Protein AF-A0A090F1S6-F1 (afdb_monomer_lite)

Structure (mmCIF, N/CA/C/O backbone):
data_AF-A0A090F1S6-F1
#
_entry.id   AF-A0A090F1S6-F1
#
loop_
_atom_site.group_PDB
_atom_site.id
_atom_site.type_symbol
_atom_site.label_atom_id
_atom_site.label_alt_id
_atom_site.label_comp_id
_atom_site.label_asym_id
_atom_site.label_entity_id
_atom_site.label_seq_id
_atom_site.pdbx_PDB_ins_code
_atom_site.Cartn_x
_atom_site.Cartn_y
_atom_site.Cartn_z
_atom_site.occupancy
_atom_site.B_iso_or_equiv
_atom_site.auth_seq_id
_atom_site.auth_comp_id
_atom_site.auth_asym_id
_atom_site.auth_atom_id
_atom_site.pdbx_PDB_model_num
ATOM 1 N N . MET A 1 1 ? 8.917 12.655 14.959 1.00 32.78 1 MET A N 1
ATOM 2 C CA . MET A 1 1 ? 7.574 12.071 14.743 1.00 32.78 1 MET A CA 1
ATOM 3 C C . MET A 1 1 ? 7.377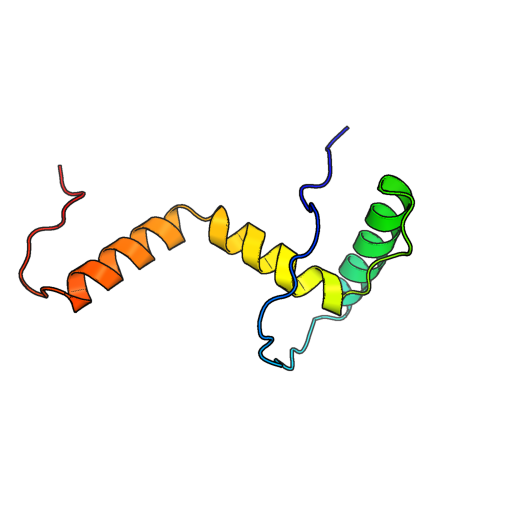 11.894 13.246 1.00 32.78 1 MET A C 1
ATOM 5 O O . MET A 1 1 ? 7.560 12.861 12.517 1.00 32.78 1 MET A O 1
ATOM 9 N N . ALA A 1 2 ? 7.154 10.665 12.778 1.00 48.66 2 ALA A N 1
ATOM 10 C CA . ALA A 1 2 ? 7.080 10.356 11.350 1.00 48.66 2 ALA A CA 1
ATOM 11 C C . ALA A 1 2 ? 5.643 10.556 10.851 1.00 48.66 2 ALA A C 1
ATOM 13 O O . ALA A 1 2 ? 4.734 9.874 11.304 1.00 48.66 2 ALA A O 1
ATOM 14 N N . LYS A 1 3 ? 5.446 11.510 9.939 1.00 64.44 3 LYS A N 1
ATOM 15 C CA . LYS A 1 3 ? 4.148 11.818 9.327 1.00 64.44 3 LYS A CA 1
ATOM 16 C C . LYS A 1 3 ? 3.740 10.691 8.370 1.00 64.44 3 LYS A C 1
ATOM 18 O O . LYS A 1 3 ? 4.532 10.328 7.492 1.00 64.44 3 LYS A O 1
ATOM 23 N N . LEU A 1 4 ? 2.530 10.147 8.524 1.00 70.69 4 LEU A N 1
ATOM 24 C CA . LEU A 1 4 ? 1.986 9.140 7.608 1.00 70.69 4 LEU A CA 1
ATOM 25 C C . LEU A 1 4 ? 1.841 9.723 6.189 1.00 70.69 4 LEU A C 1
ATOM 27 O O . LEU A 1 4 ? 1.483 10.885 6.003 1.00 70.69 4 LEU A O 1
ATOM 31 N N . LYS A 1 5 ? 2.189 8.918 5.175 1.00 67.75 5 LYS A N 1
ATOM 32 C CA . LYS A 1 5 ? 2.359 9.358 3.773 1.00 67.75 5 LYS A CA 1
ATOM 33 C C . LYS A 1 5 ? 1.086 9.283 2.917 1.00 67.75 5 LYS A C 1
ATOM 35 O O . LYS A 1 5 ? 1.163 9.571 1.725 1.00 67.75 5 LYS A O 1
ATOM 40 N N . LEU A 1 6 ? -0.049 8.879 3.484 1.00 66.19 6 LEU A N 1
ATOM 41 C CA . LEU A 1 6 ? -1.313 8.777 2.753 1.00 66.19 6 LEU A CA 1
ATOM 42 C C . LEU A 1 6 ? -2.068 10.108 2.848 1.00 66.19 6 LEU A C 1
ATOM 44 O O . LEU A 1 6 ? -2.438 10.537 3.937 1.00 66.19 6 LEU A O 1
ATOM 48 N N . ALA A 1 7 ? -2.267 10.762 1.705 1.00 65.38 7 ALA A N 1
ATOM 49 C CA . ALA A 1 7 ? -3.171 11.899 1.543 1.00 65.38 7 ALA A CA 1
ATOM 50 C C . ALA A 1 7 ? -4.377 11.472 0.685 1.00 65.38 7 ALA A C 1
ATOM 52 O O . ALA A 1 7 ? -4.330 10.413 0.067 1.00 65.38 7 ALA A O 1
ATOM 53 N N . VAL A 1 8 ? -5.439 12.287 0.726 1.00 56.84 8 VAL A N 1
ATOM 54 C CA . VAL A 1 8 ? -6.792 12.119 0.146 1.00 56.84 8 VAL A CA 1
ATOM 55 C C . VAL A 1 8 ? -6.905 11.071 -0.976 1.00 56.84 8 VAL A C 1
ATOM 57 O O . VAL A 1 8 ? -6.255 11.182 -2.010 1.00 56.84 8 VAL A O 1
ATOM 60 N N . ILE A 1 9 ? -7.776 10.079 -0.758 1.00 59.19 9 ILE A N 1
ATOM 61 C CA . ILE A 1 9 ? -8.100 8.996 -1.702 1.00 59.19 9 ILE A CA 1
ATOM 62 C C . ILE A 1 9 ? -8.934 9.580 -2.860 1.00 59.19 9 ILE A C 1
ATOM 64 O O . ILE A 1 9 ? -9.966 10.198 -2.602 1.00 59.19 9 ILE A O 1
ATOM 68 N N . VAL A 1 10 ? -8.490 9.400 -4.109 1.00 54.84 10 VAL A N 1
ATOM 69 C CA . VAL A 1 10 ? -9.192 9.847 -5.332 1.00 54.84 10 VAL A CA 1
ATOM 70 C C . VAL A 1 10 ? -10.103 8.727 -5.857 1.00 54.84 10 VAL A C 1
ATOM 72 O O . VAL A 1 10 ? -9.760 7.553 -5.743 1.00 54.84 10 VAL A O 1
ATOM 75 N N . ASP A 1 11 ? -11.269 9.086 -6.401 1.00 54.41 11 ASP A N 1
ATOM 76 C CA . ASP A 1 11 ? -12.307 8.153 -6.871 1.00 54.41 11 ASP A CA 1
ATOM 77 C C . ASP A 1 11 ? -12.270 8.03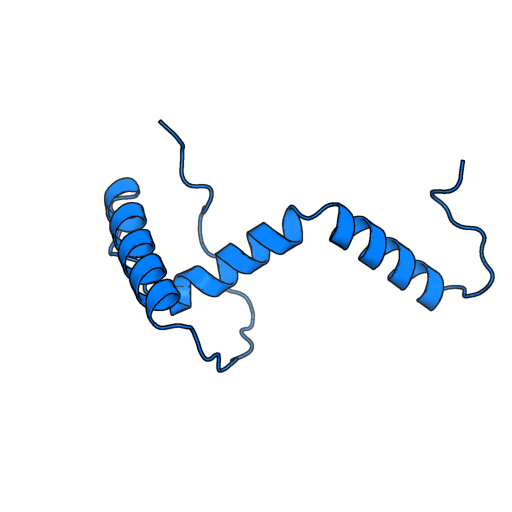7 -8.414 1.00 54.41 11 ASP A C 1
ATOM 79 O O . ASP A 1 11 ? -12.789 8.898 -9.123 1.00 54.41 11 ASP A O 1
ATOM 83 N N . ASP A 1 12 ? -11.605 6.998 -8.932 1.00 63.53 12 ASP A N 1
ATOM 84 C CA . ASP A 1 12 ? -11.475 6.660 -10.366 1.00 63.53 12 ASP A CA 1
ATOM 85 C C . ASP A 1 12 ? -12.320 5.420 -10.730 1.00 63.53 12 ASP A C 1
ATOM 87 O O . ASP A 1 12 ? -12.742 4.678 -9.844 1.00 63.53 12 ASP A O 1
ATOM 91 N N . LYS A 1 13 ? -12.561 5.139 -12.031 1.00 71.81 13 LYS A N 1
ATOM 92 C CA . LYS A 1 13 ? -13.383 3.984 -12.479 1.00 71.81 13 LYS A CA 1
ATOM 93 C C . LYS A 1 13 ? -12.817 2.659 -11.921 1.00 71.81 13 LYS A C 1
ATOM 95 O O . LYS A 1 13 ? -11.801 2.177 -12.427 1.00 71.81 13 LYS A O 1
ATOM 100 N N . PRO A 1 14 ? -13.473 2.022 -10.930 1.00 74.56 14 PRO A N 1
ATOM 101 C CA . PRO A 1 14 ? -12.808 1.006 -10.128 1.00 74.56 14 PRO A CA 1
ATOM 102 C C . PRO A 1 14 ? -12.863 -0.372 -10.794 1.00 74.56 14 PRO A C 1
ATOM 104 O O . PRO A 1 14 ? -13.912 -0.815 -11.270 1.00 74.56 14 PRO A O 1
ATOM 107 N N . VAL A 1 15 ? -11.742 -1.092 -10.759 1.00 85.38 15 VAL A N 1
ATOM 108 C CA . VAL A 1 15 ? -11.681 -2.526 -11.078 1.00 85.38 15 VAL A CA 1
ATOM 109 C C . VAL A 1 15 ? -11.731 -3.310 -9.769 1.00 85.38 15 VAL A C 1
ATOM 111 O O . VAL A 1 15 ? -10.917 -3.092 -8.875 1.00 85.38 15 VAL A O 1
ATOM 114 N N . LYS A 1 16 ? -12.693 -4.231 -9.639 1.00 86.94 16 LYS A N 1
ATOM 115 C CA . LYS A 1 16 ? -12.805 -5.088 -8.451 1.00 86.94 16 LYS A CA 1
ATOM 116 C C . LYS A 1 16 ? -11.794 -6.227 -8.530 1.00 86.94 16 LYS A C 1
ATOM 118 O O . LYS A 1 16 ? -11.799 -6.989 -9.490 1.00 86.94 16 LYS A O 1
ATOM 123 N N . ILE A 1 17 ? -10.981 -6.361 -7.488 1.00 87.88 17 ILE A N 1
ATOM 124 C CA . ILE A 1 17 ? -10.007 -7.441 -7.324 1.00 87.88 17 ILE A CA 1
ATOM 125 C C . ILE A 1 17 ? -10.304 -8.135 -5.992 1.00 87.88 17 ILE A C 1
ATOM 127 O O . ILE A 1 17 ? -10.506 -7.466 -4.979 1.00 87.88 17 ILE A O 1
ATOM 131 N N . ALA A 1 18 ? -10.344 -9.468 -5.993 1.00 92.19 18 ALA A N 1
ATOM 132 C CA . ALA A 1 18 ? -10.359 -10.267 -4.772 1.00 92.19 18 ALA A CA 1
ATOM 133 C C . ALA A 1 18 ? -8.917 -10.650 -4.417 1.00 92.19 18 ALA A C 1
ATOM 135 O O . ALA A 1 18 ? -8.185 -11.137 -5.277 1.00 92.19 18 ALA A O 1
ATOM 136 N N . VAL A 1 19 ? -8.506 -10.407 -3.172 1.00 90.06 19 VAL A N 1
ATOM 137 C CA . VAL A 1 19 ? -7.157 -10.718 -2.684 1.00 90.06 19 VAL A CA 1
ATOM 138 C C . VAL A 1 19 ? -7.243 -11.488 -1.376 1.00 90.06 19 VAL A C 1
ATOM 140 O O . VAL A 1 19 ? -8.053 -11.161 -0.507 1.00 90.06 19 VAL A O 1
ATOM 143 N N . GLU A 1 20 ? -6.387 -12.490 -1.224 1.00 95.31 20 GLU A N 1
ATOM 144 C CA . GLU A 1 20 ? -6.174 -13.172 0.047 1.00 95.31 20 GLU A CA 1
ATOM 145 C C . GLU A 1 20 ? -4.979 -12.537 0.755 1.00 95.31 20 GLU A C 1
ATOM 147 O O . GLU A 1 20 ? -3.936 -12.293 0.147 1.00 95.31 20 GLU A O 1
ATOM 152 N N . LEU A 1 21 ? -5.136 -12.240 2.045 1.00 95.12 21 LEU A N 1
ATOM 153 C CA . LEU A 1 21 ? -4.094 -11.617 2.854 1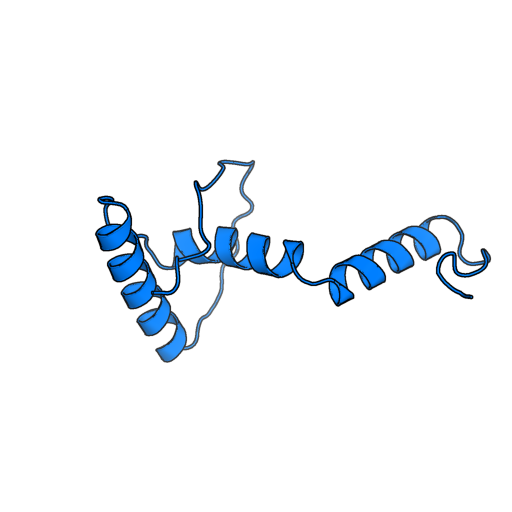.00 95.12 21 LEU A CA 1
ATOM 154 C C . LEU A 1 21 ? -3.707 -12.547 4.004 1.00 95.12 21 LEU A C 1
ATOM 156 O O . LEU A 1 21 ? -4.594 -13.119 4.646 1.00 95.12 21 LEU A O 1
ATOM 160 N N . PRO A 1 22 ? -2.410 -12.642 4.349 1.00 98.12 22 PRO A N 1
ATOM 161 C CA . PRO A 1 22 ? -1.999 -13.246 5.607 1.00 98.12 22 PRO A CA 1
ATOM 162 C C . PRO A 1 22 ? -2.715 -12.588 6.793 1.00 98.12 22 PRO A C 1
ATOM 164 O O . PRO A 1 22 ? -2.890 -11.367 6.834 1.00 98.12 22 PRO A O 1
ATOM 167 N N . MET A 1 23 ? -3.083 -13.385 7.801 1.00 97.62 23 MET A N 1
ATOM 168 C CA . MET A 1 23 ? -3.807 -12.883 8.977 1.00 97.62 23 MET A CA 1
ATOM 169 C C . MET A 1 23 ? -3.041 -11.774 9.712 1.00 97.62 23 MET A C 1
ATOM 171 O O . MET A 1 23 ? -3.656 -10.823 10.196 1.00 97.62 23 MET A O 1
ATOM 175 N N . SER A 1 24 ? -1.712 -11.884 9.790 1.00 98.06 24 SER A N 1
ATOM 176 C CA . SER A 1 24 ? -0.848 -10.854 10.376 1.00 98.06 24 SER A CA 1
ATOM 177 C C . SER A 1 24 ? -0.989 -9.526 9.634 1.00 98.06 24 SER A C 1
ATOM 179 O O . SER A 1 24 ? -1.304 -8.515 10.255 1.00 98.06 24 SER A O 1
ATOM 181 N N . LEU A 1 25 ? -0.884 -9.551 8.303 1.00 97.12 25 LEU A N 1
ATOM 182 C CA . LEU A 1 25 ? -1.013 -8.359 7.470 1.00 97.12 25 LEU A CA 1
ATOM 183 C C . LEU A 1 25 ? -2.398 -7.715 7.602 1.00 97.12 25 LEU A C 1
ATOM 185 O O . LEU A 1 25 ? -2.499 -6.497 7.717 1.00 97.12 25 LEU A O 1
ATOM 189 N N . HIS A 1 26 ? -3.471 -8.511 7.641 1.00 97.75 26 HIS A N 1
ATOM 190 C CA . HIS A 1 26 ? -4.812 -7.972 7.873 1.00 97.75 26 HIS A CA 1
ATOM 191 C C . HIS A 1 26 ? -4.899 -7.222 9.214 1.00 97.75 26 HIS A C 1
ATOM 193 O O . HIS A 1 26 ? -5.428 -6.112 9.267 1.00 97.75 26 HIS A O 1
ATOM 199 N N . ARG A 1 27 ? -4.367 -7.802 10.301 1.00 97.94 27 ARG A N 1
ATOM 200 C CA . ARG A 1 27 ? -4.358 -7.159 11.630 1.00 97.94 27 ARG A CA 1
ATOM 201 C C . ARG A 1 27 ? -3.556 -5.859 11.626 1.00 97.94 27 ARG A C 1
ATOM 203 O O . ARG A 1 27 ? -4.016 -4.868 12.195 1.00 97.94 27 ARG A O 1
ATOM 210 N N . ASP A 1 28 ? -2.412 -5.846 10.952 1.00 98.19 28 ASP A N 1
ATOM 211 C CA . ASP A 1 28 ? -1.582 -4.648 10.836 1.00 98.19 28 ASP A CA 1
ATOM 212 C C . ASP A 1 28 ? -2.291 -3.545 10.040 1.00 98.19 28 ASP A C 1
ATOM 214 O O . ASP A 1 28 ? -2.269 -2.387 10.453 1.00 98.19 28 ASP A O 1
ATOM 218 N N . LEU A 1 29 ? -3.000 -3.892 8.959 1.00 97.12 29 LEU A N 1
ATOM 219 C CA . LEU A 1 29 ? -3.798 -2.937 8.182 1.00 97.12 29 LEU A CA 1
ATOM 220 C C . LEU A 1 29 ? -4.966 -2.354 8.986 1.00 97.12 29 LEU A C 1
ATOM 222 O O . LEU A 1 29 ? -5.229 -1.156 8.885 1.00 97.12 29 LEU A O 1
ATOM 226 N N . VAL A 1 30 ? -5.642 -3.161 9.812 1.00 97.69 30 VAL A N 1
ATOM 227 C CA . VAL A 1 30 ? -6.686 -2.661 10.727 1.00 97.69 30 VAL A CA 1
ATOM 228 C C . VAL A 1 30 ? -6.091 -1.635 11.690 1.00 97.69 30 VAL A C 1
ATOM 230 O O . VAL A 1 30 ? -6.584 -0.511 11.783 1.00 97.69 30 VAL A O 1
ATOM 233 N N . LYS A 1 31 ? -4.980 -1.983 12.349 1.00 98.06 31 LYS A N 1
ATOM 234 C CA . LYS A 1 31 ? -4.311 -1.089 13.300 1.00 98.06 31 LYS A CA 1
ATOM 235 C C . LYS A 1 31 ? -3.797 0.185 12.628 1.00 98.06 31 LYS A C 1
ATOM 237 O O . LYS A 1 31 ? -3.896 1.270 13.199 1.00 98.06 31 LYS A O 1
ATOM 242 N N . TYR A 1 32 ? -3.282 0.072 11.407 1.00 96.94 32 TYR A N 1
ATOM 243 C CA . TYR A 1 32 ? -2.866 1.217 10.605 1.00 96.94 32 TYR A CA 1
ATOM 244 C C . TYR A 1 32 ? -4.044 2.162 10.335 1.00 96.94 32 TYR A C 1
ATOM 246 O O . TYR A 1 32 ? -3.917 3.371 10.526 1.00 96.94 32 TYR A O 1
ATOM 254 N N . GLY A 1 33 ? -5.198 1.620 9.936 1.00 96.00 33 GLY A N 1
ATOM 255 C CA . GLY A 1 33 ? -6.413 2.395 9.688 1.00 96.00 33 GLY A CA 1
ATOM 256 C C . GLY A 1 33 ? -6.915 3.141 10.924 1.00 96.00 33 GLY A C 1
ATOM 257 O O . GLY A 1 33 ? -7.320 4.299 10.816 1.00 96.00 33 GLY A O 1
ATOM 258 N N . GLU A 1 34 ? -6.833 2.517 12.101 1.00 96.81 34 GLU A N 1
ATOM 259 C CA . GLU A 1 34 ? -7.162 3.159 13.380 1.00 96.81 34 GLU A CA 1
ATOM 260 C C . GLU A 1 34 ? -6.234 4.332 13.701 1.00 96.81 34 GLU A C 1
ATOM 262 O O . GLU A 1 34 ? -6.708 5.402 14.087 1.00 96.81 34 GLU A O 1
ATOM 267 N N . ILE A 1 35 ? -4.920 4.147 13.540 1.00 96.50 35 ILE A N 1
ATOM 268 C CA . ILE A 1 35 ? -3.930 5.204 13.785 1.00 96.50 35 ILE A CA 1
ATOM 269 C C . ILE A 1 35 ? -4.161 6.363 12.812 1.00 96.50 35 ILE A C 1
ATOM 271 O O . ILE A 1 35 ? -4.247 7.511 13.244 1.00 96.50 35 ILE A O 1
ATOM 275 N N . LEU A 1 36 ? -4.340 6.065 11.523 1.00 93.56 36 LEU A N 1
ATOM 276 C CA . LEU A 1 36 ? -4.583 7.078 10.498 1.00 93.56 36 LEU A CA 1
ATOM 277 C C . LEU A 1 36 ? -5.860 7.883 10.776 1.00 93.56 36 LEU A C 1
ATOM 279 O O . LEU A 1 36 ? -5.849 9.109 10.659 1.00 93.56 36 LEU A O 1
ATOM 283 N N . GLY A 1 37 ? -6.951 7.219 11.171 1.00 93.50 37 GLY A N 1
ATOM 284 C CA . GLY A 1 37 ? -8.198 7.895 11.535 1.00 93.50 37 GLY A CA 1
ATOM 285 C C . GLY A 1 37 ? -8.007 8.854 12.712 1.00 93.50 37 GLY A C 1
ATOM 286 O O . GLY A 1 37 ? -8.403 10.018 12.644 1.00 93.50 37 GLY A O 1
ATOM 287 N N . ARG A 1 38 ? -7.294 8.412 13.757 1.00 94.75 38 ARG A N 1
ATOM 288 C CA . ARG A 1 38 ? -6.966 9.261 14.915 1.00 94.75 38 ARG A CA 1
ATOM 289 C C . ARG A 1 38 ? -6.120 10.474 14.528 1.00 94.75 38 ARG A C 1
ATOM 291 O O . ARG A 1 38 ? -6.407 11.569 14.997 1.00 94.75 38 ARG A O 1
ATOM 298 N N . GLU A 1 39 ? -5.110 10.299 13.676 1.00 93.75 39 GLU A N 1
ATOM 299 C CA . GLU A 1 39 ? -4.239 11.399 13.230 1.00 93.75 39 GLU A CA 1
ATOM 300 C C . GLU A 1 39 ? -4.966 12.425 12.353 1.00 93.75 39 GLU A C 1
ATOM 302 O O . GLU A 1 39 ? -4.637 13.610 12.379 1.00 93.75 39 GLU A O 1
ATOM 307 N N . THR A 1 40 ? -5.953 11.981 11.575 1.00 90.44 40 THR A N 1
ATOM 308 C CA . THR A 1 40 ? -6.680 12.828 10.616 1.00 90.44 40 THR A CA 1
ATOM 309 C C . THR A 1 40 ? -8.013 13.356 11.150 1.00 90.44 40 THR A C 1
ATOM 311 O O . THR A 1 40 ? -8.671 14.147 10.474 1.00 90.44 40 THR A O 1
ATOM 314 N N . GLY A 1 41 ? -8.430 12.931 12.348 1.00 92.38 41 GLY A N 1
ATOM 315 C CA . GLY A 1 41 ? -9.756 13.226 12.899 1.00 92.38 41 GLY A CA 1
ATOM 316 C C . GLY A 1 41 ? -10.898 12.582 12.106 1.00 92.38 41 GLY A C 1
ATOM 317 O O . GLY A 1 41 ? -12.033 13.049 12.172 1.00 92.38 41 GLY A O 1
ATOM 318 N N . GLN A 1 42 ? -10.600 11.541 11.326 1.00 91.56 42 GLN A N 1
ATOM 319 C CA . GLN A 1 42 ? -11.553 10.815 10.492 1.00 91.56 42 GLN A CA 1
ATOM 320 C C . GLN A 1 42 ? -11.861 9.436 11.096 1.00 91.56 42 GLN A C 1
ATOM 322 O O . GLN A 1 42 ? -11.088 8.913 11.905 1.00 91.56 42 GLN A O 1
ATOM 327 N N . PRO A 1 43 ? -12.969 8.792 10.695 1.00 93.00 43 PRO A N 1
ATOM 328 C CA . PRO A 1 43 ? -13.206 7.396 11.036 1.00 93.00 43 PRO A CA 1
ATOM 329 C C . PRO A 1 43 ? -12.051 6.488 10.567 1.00 93.00 43 PRO A C 1
ATOM 331 O O . PRO A 1 43 ? -11.460 6.754 9.516 1.00 93.00 43 PRO A O 1
ATOM 334 N N . PRO A 1 44 ? -11.745 5.392 11.290 1.00 93.38 44 PRO A N 1
ATOM 335 C CA . PRO A 1 44 ? -10.749 4.418 10.857 1.00 93.38 44 PRO A CA 1
ATOM 336 C C . PRO A 1 44 ? -11.018 3.900 9.441 1.00 93.38 44 PRO A C 1
ATOM 338 O O . PRO A 1 44 ? -12.133 3.486 9.111 1.00 93.38 44 PRO A O 1
ATOM 341 N N . ALA A 1 45 ? -9.984 3.891 8.602 1.00 92.88 45 ALA A N 1
ATOM 342 C CA . ALA A 1 45 ? -10.076 3.308 7.271 1.00 92.88 45 ALA A CA 1
ATOM 343 C C . ALA A 1 45 ? -10.065 1.773 7.358 1.00 92.88 45 ALA A C 1
ATOM 345 O O . ALA A 1 45 ? -9.240 1.187 8.057 1.00 92.88 45 ALA A O 1
ATOM 346 N N . SER A 1 46 ? -10.959 1.108 6.622 1.00 93.12 46 SER A N 1
ATOM 347 C CA . SER A 1 46 ? -10.923 -0.351 6.487 1.00 93.12 46 SER A CA 1
ATOM 348 C C . SER A 1 46 ? -9.681 -0.797 5.703 1.00 93.12 46 SER A C 1
ATOM 350 O O . SER A 1 46 ? -9.238 -0.062 4.814 1.00 93.12 46 SER A O 1
ATOM 352 N N . PRO A 1 47 ? -9.166 -2.025 5.919 1.00 94.50 47 PRO A N 1
ATOM 353 C CA . PRO A 1 47 ? -8.046 -2.559 5.140 1.00 94.50 47 PRO A CA 1
ATOM 354 C C . PRO A 1 47 ? -8.241 -2.431 3.623 1.00 94.50 47 PRO A C 1
ATOM 356 O O . PRO A 1 47 ? -7.347 -1.978 2.917 1.00 94.50 47 PRO A O 1
ATOM 359 N N . SER A 1 48 ? -9.444 -2.723 3.121 1.00 91.62 48 SER A N 1
ATOM 360 C CA . SER A 1 48 ? -9.793 -2.595 1.699 1.00 91.62 48 SER A CA 1
ATOM 361 C C . SER A 1 48 ? -9.617 -1.181 1.133 1.00 91.62 48 SER A C 1
ATOM 363 O O . SER A 1 48 ? -9.197 -1.036 -0.011 1.00 91.62 48 SER A O 1
ATOM 365 N N . ARG A 1 49 ? -9.897 -0.140 1.926 1.00 90.69 49 ARG A N 1
ATOM 366 C CA . ARG A 1 49 ? -9.730 1.266 1.519 1.00 90.69 49 ARG A CA 1
ATOM 367 C C . ARG A 1 49 ? -8.279 1.738 1.594 1.00 90.69 49 ARG A C 1
ATOM 369 O O . ARG A 1 49 ? -7.949 2.751 0.992 1.00 90.69 49 ARG A O 1
ATOM 376 N N . LEU A 1 50 ? -7.425 1.021 2.325 1.00 93.31 50 LEU A N 1
ATOM 377 C CA . LEU A 1 50 ? -6.000 1.329 2.448 1.00 93.31 50 LEU A CA 1
ATOM 378 C C . LEU A 1 50 ? -5.172 0.719 1.314 1.00 93.31 50 LEU A C 1
ATOM 380 O O . LEU A 1 50 ? -4.209 1.338 0.872 1.00 93.31 50 LEU A O 1
ATOM 384 N N . ILE A 1 51 ? -5.541 -0.473 0.833 1.00 93.25 51 ILE A N 1
ATOM 385 C CA . ILE A 1 51 ? -4.729 -1.242 -0.124 1.00 93.25 51 ILE A CA 1
ATOM 386 C C . ILE A 1 51 ? -4.456 -0.453 -1.408 1.00 93.25 51 ILE A C 1
ATOM 388 O O . ILE A 1 51 ? -3.298 -0.300 -1.781 1.00 93.25 51 ILE A O 1
ATOM 392 N N . ALA A 1 52 ? -5.492 0.077 -2.062 1.00 91.25 52 ALA A N 1
ATOM 393 C CA . ALA A 1 52 ? -5.331 0.811 -3.318 1.00 91.25 52 ALA A CA 1
ATOM 394 C C . ALA A 1 52 ? -4.381 2.025 -3.194 1.00 91.25 52 ALA A C 1
ATOM 396 O O . ALA A 1 52 ? -3.348 2.017 -3.865 1.00 91.25 52 ALA A O 1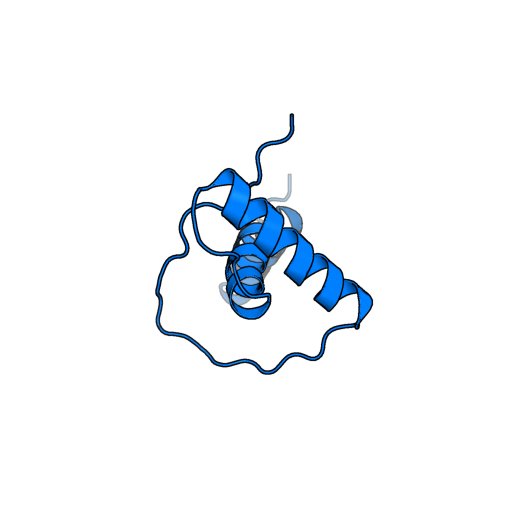
ATOM 397 N N . PRO A 1 53 ? -4.612 3.006 -2.294 1.00 91.75 53 PRO A N 1
ATOM 398 C CA . PRO A 1 53 ? -3.720 4.163 -2.180 1.00 91.75 53 PRO A CA 1
ATOM 399 C C . PRO A 1 53 ? -2.312 3.795 -1.676 1.00 91.75 53 PRO A C 1
ATOM 401 O O . PRO A 1 53 ? -1.334 4.469 -2.012 1.00 91.75 53 PRO A O 1
ATOM 404 N N . MET A 1 54 ? -2.159 2.712 -0.901 1.00 94.88 54 MET A N 1
ATOM 405 C CA . MET A 1 54 ? -0.834 2.192 -0.539 1.00 94.88 54 MET A CA 1
ATOM 406 C C . MET A 1 54 ? -0.082 1.637 -1.754 1.00 94.88 54 MET A C 1
ATOM 408 O O . MET A 1 54 ? 1.101 1.942 -1.919 1.00 94.88 54 MET A O 1
ATOM 412 N N . LEU A 1 55 ? -0.749 0.855 -2.609 1.00 93.94 55 LEU A N 1
ATOM 413 C CA . LEU A 1 55 ? -0.156 0.302 -3.829 1.00 93.94 55 LEU A CA 1
ATOM 414 C C . LEU A 1 55 ? 0.174 1.398 -4.843 1.00 93.94 55 LEU A C 1
ATOM 416 O O . LEU A 1 55 ? 1.264 1.390 -5.408 1.00 93.94 55 LEU 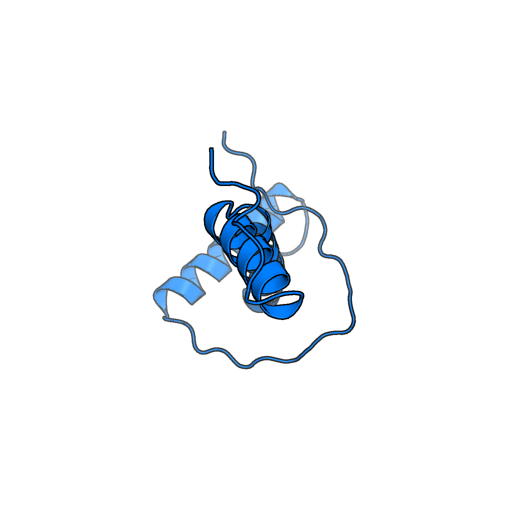A O 1
ATOM 420 N N . GLU A 1 56 ? -0.708 2.380 -5.022 1.00 92.12 56 GLU A N 1
ATOM 421 C CA . GLU A 1 56 ? -0.430 3.556 -5.850 1.00 92.12 56 GLU A CA 1
ATOM 422 C C . GLU A 1 56 ? 0.825 4.279 -5.370 1.00 92.12 56 GLU A C 1
ATOM 424 O O . GLU A 1 56 ? 1.724 4.569 -6.162 1.00 92.12 56 GLU A O 1
ATOM 429 N N . ARG A 1 57 ? 0.933 4.524 -4.056 1.00 91.38 57 ARG A N 1
ATOM 430 C CA . ARG A 1 57 ? 2.108 5.189 -3.491 1.00 91.38 57 ARG A CA 1
ATOM 431 C C . ARG A 1 57 ? 3.374 4.356 -3.656 1.00 91.38 57 ARG A C 1
ATOM 433 O O . ARG A 1 57 ? 4.435 4.927 -3.918 1.00 91.38 57 ARG A O 1
ATOM 440 N N . PHE A 1 58 ? 3.276 3.041 -3.492 1.00 93.81 58 PHE A N 1
ATOM 441 C CA . PHE A 1 58 ? 4.385 2.122 -3.711 1.00 93.81 58 PHE A CA 1
ATOM 442 C C . PHE A 1 58 ? 4.883 2.221 -5.158 1.00 93.81 58 PHE A C 1
ATOM 444 O O . PHE A 1 58 ? 6.029 2.609 -5.380 1.00 93.81 58 PHE A O 1
ATOM 451 N N . ILE A 1 59 ? 3.993 2.019 -6.132 1.00 93.25 59 ILE A N 1
ATOM 452 C CA . ILE A 1 59 ? 4.313 2.069 -7.564 1.00 93.25 59 ILE A CA 1
ATOM 453 C C . ILE A 1 59 ? 4.853 3.439 -7.986 1.00 93.25 59 ILE A C 1
ATOM 455 O O . ILE A 1 59 ? 5.836 3.516 -8.718 1.00 93.25 59 ILE A O 1
ATOM 459 N N . ALA A 1 60 ? 4.253 4.530 -7.505 1.00 92.00 60 ALA A N 1
ATOM 460 C CA . ALA A 1 60 ? 4.676 5.885 -7.852 1.00 92.00 60 ALA A CA 1
ATOM 461 C C . ALA A 1 60 ? 6.079 6.241 -7.330 1.00 92.00 60 ALA A C 1
ATOM 463 O O . ALA A 1 60 ? 6.714 7.155 -7.855 1.00 92.00 60 ALA A O 1
ATOM 464 N N . THR A 1 61 ? 6.555 5.569 -6.277 1.00 93.81 61 THR A N 1
ATOM 465 C CA . THR A 1 61 ? 7.857 5.871 -5.655 1.00 93.81 61 THR A CA 1
ATOM 466 C C . THR A 1 61 ? 8.958 4.877 -6.008 1.00 93.81 61 THR A C 1
ATOM 468 O O . THR A 1 61 ? 10.130 5.160 -5.748 1.00 93.81 61 THR A O 1
ATOM 471 N N . ASP A 1 62 ? 8.616 3.756 -6.641 1.00 95.38 62 ASP A N 1
ATOM 472 C CA . ASP A 1 62 ? 9.575 2.757 -7.094 1.00 95.38 62 ASP A CA 1
ATOM 473 C C . ASP A 1 62 ? 10.281 3.216 -8.383 1.00 95.38 62 ASP A C 1
ATOM 475 O O . ASP A 1 62 ? 9.764 3.117 -9.498 1.00 95.38 62 ASP A O 1
ATOM 479 N N . ARG A 1 63 ? 11.507 3.731 -8.228 1.00 93.38 63 ARG A N 1
ATOM 480 C CA . ARG A 1 63 ? 12.349 4.166 -9.354 1.00 93.38 63 ARG A CA 1
ATOM 481 C C . ARG A 1 63 ? 12.781 3.008 -10.253 1.00 93.38 63 ARG A C 1
ATOM 483 O O . ARG A 1 63 ? 12.944 3.222 -11.452 1.00 93.38 63 ARG A O 1
ATOM 490 N N . GLY A 1 64 ? 12.972 1.814 -9.689 1.00 94.62 64 GLY A N 1
ATOM 491 C CA . GLY A 1 64 ? 13.334 0.624 -10.456 1.00 94.62 64 GLY A CA 1
ATOM 492 C C . GLY A 1 64 ? 12.191 0.227 -11.382 1.00 94.62 64 GLY A C 1
ATOM 493 O O . GLY A 1 64 ? 12.394 0.062 -12.585 1.00 94.62 64 GLY A O 1
ATOM 494 N N . PHE A 1 65 ? 10.970 0.206 -10.845 1.00 92.94 65 PHE A N 1
ATOM 495 C CA . PHE A 1 65 ? 9.764 0.018 -11.643 1.00 92.94 65 PHE A CA 1
ATOM 496 C C . PHE A 1 65 ? 9.591 1.118 -12.696 1.00 92.94 65 PHE A C 1
ATOM 498 O O . PHE A 1 65 ? 9.295 0.817 -13.851 1.00 92.94 65 PHE A O 1
ATOM 505 N N . ALA A 1 66 ? 9.812 2.386 -12.335 1.00 93.69 66 ALA A N 1
ATOM 506 C CA . ALA A 1 66 ? 9.706 3.495 -13.279 1.00 93.69 66 ALA A CA 1
ATOM 507 C C . ALA A 1 66 ? 10.676 3.344 -14.466 1.00 93.69 66 ALA A C 1
ATOM 509 O O . ALA A 1 66 ? 10.251 3.519 -15.609 1.00 93.69 66 ALA A O 1
ATOM 510 N N . LYS A 1 67 ? 11.940 2.968 -14.215 1.00 91.56 67 LYS A N 1
ATOM 511 C CA . LYS A 1 67 ? 12.927 2.704 -15.274 1.00 91.56 67 LYS A CA 1
ATOM 512 C C . LYS A 1 67 ? 12.512 1.512 -16.140 1.00 91.56 67 LYS A C 1
ATOM 514 O O . LYS A 1 67 ? 12.438 1.654 -17.354 1.00 91.56 67 LYS A O 1
ATOM 519 N N . ALA A 1 68 ? 12.155 0.381 -15.533 1.00 92.00 68 ALA A N 1
ATOM 520 C CA . ALA A 1 68 ? 11.750 -0.814 -16.277 1.00 92.00 68 ALA A CA 1
ATOM 521 C C . ALA A 1 68 ? 10.486 -0.576 -17.124 1.00 92.00 68 ALA A C 1
ATOM 523 O O . ALA A 1 68 ? 10.401 -1.015 -18.267 1.00 92.00 68 ALA A O 1
ATOM 524 N N . LYS A 1 69 ? 9.500 0.164 -16.598 1.00 90.00 69 LYS A N 1
ATOM 525 C CA . LYS A 1 69 ? 8.289 0.547 -17.340 1.00 90.00 69 LYS A CA 1
ATOM 526 C C . LYS A 1 69 ? 8.625 1.427 -18.545 1.00 90.00 69 LYS A C 1
ATOM 528 O O . LYS A 1 69 ? 8.022 1.258 -19.604 1.00 90.00 69 LYS A O 1
ATOM 533 N N . LYS A 1 70 ? 9.556 2.367 -18.362 1.00 88.19 70 LYS A N 1
ATOM 534 C CA . LYS A 1 70 ? 10.074 3.256 -19.405 1.00 88.19 70 LYS A CA 1
ATOM 535 C C . LYS A 1 70 ? 10.752 2.417 -20.504 1.00 88.19 70 LYS A C 1
ATOM 537 O O . LYS A 1 70 ? 10.323 2.466 -21.647 1.00 88.19 70 LYS A O 1
ATOM 542 N N . GLU A 1 71 ? 11.688 1.549 -20.136 1.00 87.62 71 GLU A N 1
ATOM 543 C CA . GLU A 1 71 ? 12.392 0.637 -21.050 1.00 87.62 71 GLU A CA 1
ATOM 544 C C . GLU A 1 71 ? 11.443 -0.307 -21.813 1.00 87.62 71 GLU A C 1
ATOM 546 O O . GLU A 1 71 ? 11.518 -0.416 -23.034 1.00 87.62 71 GLU A O 1
ATOM 551 N N . GLN A 1 72 ? 10.467 -0.924 -21.137 1.00 85.81 72 GLN A N 1
ATOM 552 C CA . GLN A 1 72 ? 9.459 -1.764 -21.798 1.00 85.81 72 GLN A CA 1
ATOM 553 C C . GLN A 1 72 ? 8.582 -0.986 -22.782 1.00 85.81 72 GLN A C 1
ATOM 555 O O . GLN A 1 72 ? 8.187 -1.524 -23.820 1.00 85.81 72 GLN A O 1
ATOM 560 N N . ALA A 1 73 ? 8.233 0.262 -22.457 1.00 84.94 73 ALA A N 1
ATOM 561 C CA . ALA A 1 73 ? 7.507 1.116 -23.386 1.00 84.94 73 ALA A CA 1
ATOM 562 C C . ALA A 1 73 ? 8.345 1.390 -24.641 1.00 84.94 73 ALA A C 1
ATOM 564 O O . ALA A 1 73 ? 7.781 1.447 -25.730 1.00 84.94 73 ALA A O 1
ATOM 565 N N . TRP A 1 74 ? 9.668 1.497 -24.505 1.00 77.12 74 TRP A N 1
ATOM 566 C CA . TRP A 1 74 ? 10.583 1.744 -25.621 1.00 77.12 74 TRP A CA 1
ATOM 567 C C . TRP A 1 74 ? 10.757 0.512 -26.494 1.00 77.12 74 TRP A C 1
ATOM 569 O O . TRP A 1 74 ? 10.555 0.613 -27.699 1.00 77.12 74 TRP A O 1
ATOM 579 N N . ILE A 1 75 ? 10.984 -0.658 -25.889 1.00 77.31 75 ILE A N 1
ATOM 580 C CA . ILE A 1 75 ? 11.047 -1.947 -26.600 1.00 77.31 75 ILE A CA 1
ATOM 581 C C . ILE A 1 75 ? 9.772 -2.182 -27.420 1.00 77.31 75 ILE A C 1
ATOM 583 O O . ILE A 1 75 ? 9.827 -2.705 -28.531 1.00 77.31 75 ILE A O 1
ATOM 587 N N . ARG A 1 76 ? 8.603 -1.793 -26.892 1.00 78.94 76 ARG A N 1
ATOM 588 C CA . ARG A 1 76 ? 7.333 -1.909 -27.625 1.00 78.94 76 ARG A CA 1
ATOM 589 C C . ARG A 1 76 ? 7.257 -0.972 -28.836 1.00 78.94 76 ARG A C 1
ATOM 591 O O . ARG A 1 76 ? 6.565 -1.311 -29.792 1.00 78.94 76 ARG A O 1
ATOM 598 N N . LEU A 1 77 ? 7.883 0.201 -28.769 1.00 76.75 77 LEU A N 1
ATOM 599 C CA . LEU A 1 77 ? 7.842 1.203 -29.836 1.00 76.75 77 LEU A CA 1
ATOM 600 C C . LEU A 1 77 ? 8.868 0.913 -30.937 1.00 76.75 77 LEU A C 1
ATOM 602 O O . LEU A 1 77 ? 8.533 1.068 -32.107 1.00 76.75 77 LEU A O 1
ATOM 606 N N . ASP A 1 78 ? 10.073 0.473 -30.575 1.00 80.25 78 ASP A N 1
ATOM 607 C CA . ASP A 1 78 ? 11.118 0.077 -31.521 1.00 80.25 78 ASP A CA 1
ATOM 608 C C . ASP A 1 78 ? 12.078 -0.948 -30.877 1.00 80.25 78 ASP A C 1
ATOM 610 O O . ASP A 1 78 ? 12.934 -0.573 -30.072 1.00 80.25 78 ASP A O 1
ATOM 614 N N . PRO A 1 79 ? 11.966 -2.247 -31.217 1.00 73.81 79 PRO A N 1
ATOM 615 C CA . PRO A 1 79 ? 12.815 -3.301 -30.659 1.00 73.81 79 PRO A CA 1
ATOM 616 C C . PRO A 1 79 ? 14.312 -3.166 -30.982 1.00 73.81 79 PRO A C 1
ATOM 618 O O . PRO A 1 79 ? 15.114 -3.864 -30.361 1.00 73.81 79 PRO A O 1
ATOM 621 N N . GLN A 1 80 ? 14.691 -2.329 -31.958 1.00 76.19 80 GLN A N 1
ATOM 622 C CA . GLN A 1 80 ? 16.066 -2.210 -32.456 1.00 76.19 80 GLN A CA 1
ATOM 623 C C . GLN A 1 80 ? 16.750 -0.883 -32.066 1.00 76.19 80 GLN A C 1
ATOM 625 O O . GLN A 1 80 ? 17.912 -0.672 -32.422 1.00 76.19 80 GLN A O 1
ATOM 630 N N . ALA A 1 81 ? 16.059 0.017 -31.358 1.00 67.88 81 ALA A N 1
ATOM 631 C CA . ALA A 1 81 ? 16.603 1.314 -30.955 1.00 67.88 81 ALA A CA 1
ATOM 632 C C . ALA A 1 81 ? 17.634 1.186 -29.806 1.00 67.88 81 ALA A C 1
ATOM 634 O O . ALA A 1 81 ? 17.443 0.369 -28.902 1.00 67.88 81 ALA A O 1
ATOM 635 N N . PRO A 1 82 ? 18.723 1.983 -29.805 1.00 67.75 82 PRO A N 1
ATOM 636 C CA . PRO A 1 82 ? 19.702 1.993 -28.714 1.00 67.75 82 PRO A CA 1
ATOM 637 C C . PRO A 1 82 ? 19.077 2.479 -27.392 1.00 67.75 82 PRO A C 1
ATOM 639 O O . PRO A 1 82 ? 18.214 3.358 -27.407 1.00 67.75 82 PRO A O 1
ATOM 642 N N . ASP A 1 83 ? 19.512 1.912 -26.255 1.00 68.81 83 ASP A N 1
ATOM 643 C CA . ASP A 1 83 ? 19.004 2.262 -24.916 1.00 68.81 83 ASP A CA 1
ATOM 644 C C . ASP A 1 83 ? 19.213 3.766 -24.639 1.00 68.81 83 ASP A C 1
ATOM 646 O O . ASP A 1 83 ? 20.354 4.231 -24.641 1.00 68.81 83 ASP A O 1
ATOM 650 N N . PRO A 1 84 ? 18.142 4.547 -24.398 1.00 67.56 84 PRO A N 1
ATOM 651 C CA . PRO A 1 84 ? 18.243 5.989 -24.190 1.00 67.56 84 PRO A CA 1
ATOM 652 C C . PRO A 1 84 ? 18.901 6.389 -22.863 1.00 67.56 84 PRO A C 1
ATOM 654 O O . PRO A 1 84 ? 19.152 7.577 -22.669 1.00 67.56 84 PRO A O 1
ATOM 657 N N . ASP A 1 85 ? 19.130 5.444 -21.947 1.00 70.06 85 ASP A N 1
ATOM 658 C CA . ASP A 1 85 ? 19.810 5.676 -20.669 1.00 70.06 85 ASP A CA 1
ATOM 659 C C . ASP A 1 85 ? 21.212 5.011 -20.621 1.00 70.06 85 ASP A C 1
ATOM 661 O O . ASP A 1 85 ? 21.795 4.906 -19.537 1.00 70.06 85 ASP A O 1
ATOM 665 N N . ALA A 1 86 ? 21.747 4.553 -21.763 1.00 65.19 86 ALA A N 1
ATOM 666 C CA . ALA A 1 86 ? 23.114 4.047 -21.888 1.00 65.19 86 ALA A CA 1
ATOM 667 C C . ALA A 1 86 ? 24.103 5.188 -22.199 1.00 65.19 86 ALA A C 1
ATOM 669 O O . ALA A 1 86 ? 24.267 5.572 -23.356 1.00 65.19 86 ALA A O 1
ATOM 670 N N . ASP A 1 87 ? 24.758 5.689 -21.149 1.00 60.19 87 ASP A N 1
ATOM 671 C CA . ASP A 1 87 ? 26.089 6.319 -21.204 1.00 60.19 87 ASP A CA 1
ATOM 672 C C . ASP A 1 87 ? 27.140 5.322 -20.683 1.00 60.19 87 ASP A C 1
ATOM 674 O O . ASP A 1 87 ? 26.885 4.691 -19.625 1.00 60.19 87 ASP A O 1
#

Radius of gyration: 18.09 Å; chains: 1; bounding box: 40×26×47 Å

Sequence (87 aa):
MAKLKLAVIVDDKPVKIAVELPMSLHRDLVKYGEILGRETGQPPASPSRLIAPMLERFIATDRGFAKAKKEQAWIRLDPQAPDPDAD

Secondary structure (DSSP, 8-state):
-PPP---------PPP------HHHHHHHHHHHHHHHHHHTSPPPPHHHHHHHHHHHHHHH-HHHHHHHHHHHHHHH-TTSPPTT--

Foldseek 3Di:
DDDDPDDDDDDDDDDDDDDDDDPVVQVVLQVVQVVVCVVVVHHRDHSVSVVVSVVVVVCVPPPVNVLVVVVVVVCVVPVPDDDPPDD

pLDDT: mean 84.59, std 14.07, range [32.78, 98.19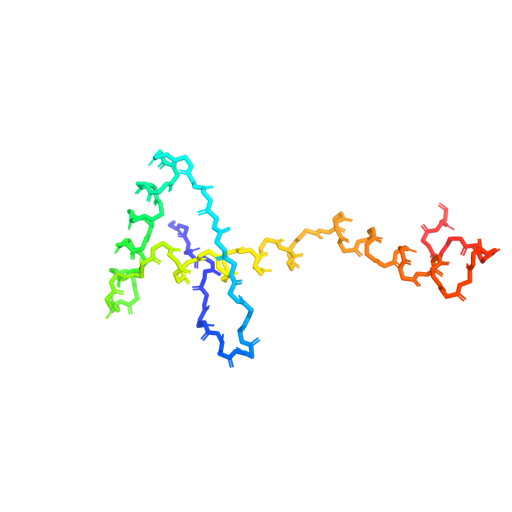]